Protein AF-A0A315ZDI6-F1 (afdb_monomer)

pLDDT: mean 82.25, std 10.3, range [64.0, 94.12]

Solvent-accessible surface area (backbone atoms only — not comparable to full-atom values): 3976 Å² total; per-r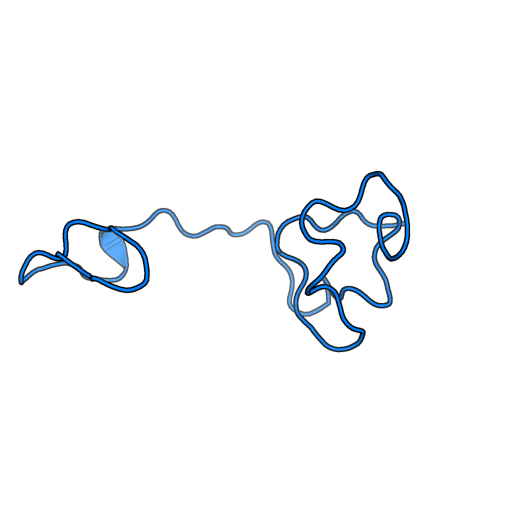esidue (Å²): 97,40,87,88,78,72,41,83,63,58,100,78,74,48,78,86,74,50,87,80,72,80,85,61,52,98,79,27,26,28,72,64,22,68,35,52,97,37,92,80,30,95,48,72,94,75,65,44,69,88,36,79,29,90,82,58,42,78,116

Foldseek 3Di:
DDPVPPDDDDPPPDPVVDDDPPVFDPPQALVQAPCRCHPPQPCNPPHDGPDGRPPGDGD

Structure (mmCIF, N/CA/C/O backbone):
data_AF-A0A315ZDI6-F1
#
_entry.id   AF-A0A315ZDI6-F1
#
loop_
_atom_site.group_PDB
_atom_site.id
_atom_site.type_symbol
_atom_site.label_atom_id
_atom_site.label_alt_id
_atom_site.label_comp_id
_atom_site.label_asym_id
_atom_site.label_entity_id
_atom_site.label_seq_id
_atom_site.pdbx_PDB_ins_code
_atom_site.Cartn_x
_atom_site.Cartn_y
_atom_site.Cartn_z
_atom_site.occupancy
_atom_site.B_iso_or_equiv
_atom_site.auth_seq_id
_atom_site.auth_comp_id
_atom_site.auth_asym_id
_atom_site.auth_atom_id
_atom_site.pdbx_PDB_model_num
ATOM 1 N N . MET A 1 1 ? -21.201 6.593 14.498 1.00 67.94 1 MET A N 1
ATOM 2 C CA . MET A 1 1 ? -20.607 7.114 13.243 1.00 67.94 1 MET A CA 1
ATOM 3 C C . MET A 1 1 ? -19.112 7.266 13.473 1.00 67.94 1 MET A C 1
ATOM 5 O O . MET A 1 1 ? -18.749 7.805 14.508 1.00 67.94 1 MET A O 1
ATOM 9 N N . CYS A 1 2 ? -18.261 6.740 12.592 1.00 71.31 2 CYS A N 1
ATOM 10 C CA . CYS A 1 2 ? -16.811 6.918 12.681 1.00 71.31 2 CYS A CA 1
ATOM 11 C C . CYS A 1 2 ? -16.467 8.305 12.133 1.00 71.31 2 CYS A C 1
ATOM 13 O O . CYS A 1 2 ? -16.784 8.586 10.982 1.00 71.31 2 CYS A O 1
ATOM 15 N N . SER A 1 3 ? -15.831 9.158 12.932 1.00 78.81 3 SER A N 1
ATOM 16 C CA . SER A 1 3 ? -15.443 10.517 12.527 1.00 78.81 3 SER A CA 1
ATOM 17 C C . SER A 1 3 ? -14.301 10.551 11.506 1.00 78.81 3 SER A C 1
ATOM 19 O O . SER A 1 3 ? -14.187 11.516 10.764 1.00 78.81 3 SER A O 1
ATOM 21 N N . VAL A 1 4 ? -13.480 9.498 11.444 1.00 82.88 4 VAL A N 1
ATOM 22 C CA . VAL A 1 4 ? -12.330 9.405 10.529 1.00 82.88 4 VAL A CA 1
ATOM 23 C C . VAL A 1 4 ? -12.772 9.000 9.124 1.00 82.88 4 VAL A C 1
ATOM 25 O O . VAL A 1 4 ? -12.401 9.633 8.145 1.00 82.88 4 VAL A O 1
ATOM 28 N N . ASN A 1 5 ? -13.606 7.960 9.030 1.00 75.38 5 ASN A N 1
ATOM 29 C CA . ASN A 1 5 ? -13.999 7.353 7.753 1.00 75.38 5 ASN A CA 1
ATOM 30 C C . ASN A 1 5 ? -15.444 7.677 7.336 1.00 75.38 5 ASN A C 1
ATOM 32 O O . ASN A 1 5 ? -15.919 7.155 6.335 1.00 75.38 5 ASN A O 1
ATOM 36 N N . ASN A 1 6 ? -16.173 8.484 8.118 1.00 75.00 6 ASN A N 1
ATOM 37 C CA . ASN A 1 6 ? -17.584 8.843 7.897 1.00 75.00 6 ASN A CA 1
ATOM 38 C C . ASN A 1 6 ? -18.535 7.653 7.663 1.00 75.00 6 ASN A C 1
ATOM 40 O O . ASN A 1 6 ? -19.599 7.787 7.063 1.00 75.00 6 ASN A O 1
ATOM 44 N N . VAL A 1 7 ? -18.191 6.478 8.193 1.00 72.81 7 VAL A N 1
ATOM 45 C CA . VAL A 1 7 ? -19.030 5.279 8.111 1.00 72.81 7 VAL A CA 1
ATOM 46 C C . VAL A 1 7 ? -19.958 5.162 9.318 1.00 72.81 7 VAL A C 1
ATOM 48 O O . VAL A 1 7 ? -19.610 5.493 10.461 1.00 72.81 7 VAL A O 1
ATOM 51 N N . LYS A 1 8 ? -21.181 4.682 9.084 1.00 71.25 8 LYS A N 1
ATOM 52 C CA . LYS A 1 8 ? -22.184 4.469 10.131 1.00 71.25 8 LYS A CA 1
ATOM 53 C C . LYS A 1 8 ? -21.836 3.195 10.913 1.00 71.25 8 LYS A C 1
ATOM 55 O O . LYS A 1 8 ? -22.275 2.113 10.558 1.00 71.25 8 LYS A O 1
ATOM 60 N N . VAL A 1 9 ?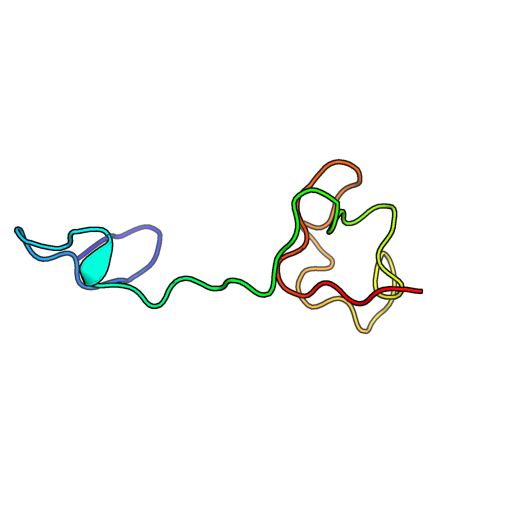 -21.024 3.333 11.963 1.00 69.12 9 VAL A N 1
ATOM 61 C CA . VAL A 1 9 ? -20.662 2.209 12.847 1.00 69.12 9 VAL A CA 1
ATOM 62 C C . VAL A 1 9 ? -21.848 1.868 13.749 1.00 69.12 9 VAL A C 1
ATOM 64 O O . VAL A 1 9 ? -22.261 2.707 14.555 1.00 69.12 9 VAL A O 1
ATOM 67 N N . THR A 1 10 ? -22.414 0.675 13.581 1.00 66.81 10 THR A N 1
ATOM 68 C CA . THR A 1 10 ? -23.424 0.071 14.466 1.00 66.81 10 THR A CA 1
ATOM 69 C C . THR A 1 10 ? -22.773 -1.017 15.329 1.00 66.81 10 THR A C 1
ATOM 71 O O . THR A 1 10 ? -21.723 -1.544 14.974 1.00 66.81 10 THR A O 1
ATOM 74 N N . PHE A 1 11 ? -23.373 -1.356 16.475 1.00 64.12 11 PHE A N 1
ATOM 75 C CA . PHE A 1 11 ? -22.784 -2.266 17.477 1.00 64.12 11 PHE A CA 1
ATOM 76 C C . PHE A 1 11 ? -22.479 -3.687 16.946 1.00 64.12 11 PHE A C 1
ATOM 78 O O . PHE A 1 11 ? -21.651 -4.384 17.517 1.00 64.12 11 PHE A O 1
ATOM 85 N N . ASN A 1 12 ? -23.094 -4.091 15.827 1.00 66.75 12 ASN A N 1
ATOM 86 C CA . ASN A 1 12 ? -23.003 -5.442 15.261 1.00 66.75 12 ASN A CA 1
ATOM 87 C C . ASN A 1 12 ? -22.245 -5.504 13.921 1.00 66.75 12 ASN A C 1
ATOM 89 O O . ASN A 1 12 ? -22.492 -6.412 13.132 1.00 66.75 12 ASN A O 1
ATOM 93 N N . GLN A 1 13 ? -21.359 -4.549 13.618 1.00 69.94 13 GLN A N 1
ATOM 94 C CA . GLN A 1 13 ? -20.534 -4.641 12.406 1.00 69.94 13 GLN A CA 1
ATOM 95 C C . GLN A 1 13 ? -19.441 -5.699 12.580 1.00 69.94 13 GLN A C 1
ATOM 97 O O . GLN A 1 13 ? -18.344 -5.418 13.060 1.00 69.94 13 GLN A O 1
ATOM 102 N N . THR A 1 14 ? -19.773 -6.932 12.211 1.00 76.00 14 THR A N 1
ATOM 103 C CA . THR A 1 14 ? -18.849 -8.068 12.121 1.00 76.00 14 THR A CA 1
ATOM 104 C C . THR A 1 14 ? -18.228 -8.134 10.720 1.00 76.00 14 THR A C 1
ATOM 106 O O . THR A 1 14 ? -18.676 -7.443 9.806 1.00 76.00 14 THR A O 1
ATOM 109 N N . CYS A 1 15 ? -17.204 -8.971 10.511 1.00 70.50 15 CYS A N 1
ATOM 110 C CA . CYS A 1 15 ? -16.575 -9.145 9.192 1.00 70.50 15 CYS A CA 1
ATOM 111 C C . CYS A 1 15 ? -17.574 -9.524 8.083 1.00 70.50 15 CYS A C 1
ATOM 113 O O . CYS A 1 15 ? -17.369 -9.153 6.935 1.00 70.50 15 CYS A O 1
ATOM 115 N N . GLU A 1 16 ? -18.670 -10.203 8.431 1.00 77.00 16 GLU A N 1
ATOM 116 C CA . GLU A 1 16 ? -19.752 -10.580 7.508 1.00 77.00 16 GLU A CA 1
ATOM 117 C C . GLU A 1 16 ? -20.585 -9.381 7.033 1.00 77.00 16 GLU A C 1
ATOM 119 O O . GLU A 1 16 ? -21.318 -9.476 6.056 1.00 77.00 16 GLU A O 1
ATOM 124 N N . SER A 1 17 ? -20.467 -8.232 7.706 1.00 77.56 17 SER A N 1
ATOM 125 C CA . SER A 1 17 ? -21.128 -6.983 7.309 1.00 77.56 17 SER A CA 1
ATOM 126 C C . SER A 1 17 ? -20.430 -6.274 6.139 1.00 77.56 17 SER A C 1
ATOM 128 O O . SER A 1 17 ? -20.890 -5.211 5.722 1.00 77.56 17 SER A O 1
ATOM 130 N N . PHE A 1 18 ? -19.317 -6.817 5.635 1.00 75.94 18 PHE A N 1
ATOM 131 C CA . PHE A 1 18 ? -18.519 -6.234 4.560 1.00 75.94 18 PHE A CA 1
ATOM 132 C C . PHE A 1 18 ? -18.236 -7.270 3.471 1.00 75.94 18 PHE A C 1
ATOM 134 O O . PHE A 1 18 ? -17.878 -8.409 3.761 1.00 75.94 18 PHE A O 1
ATOM 141 N N . 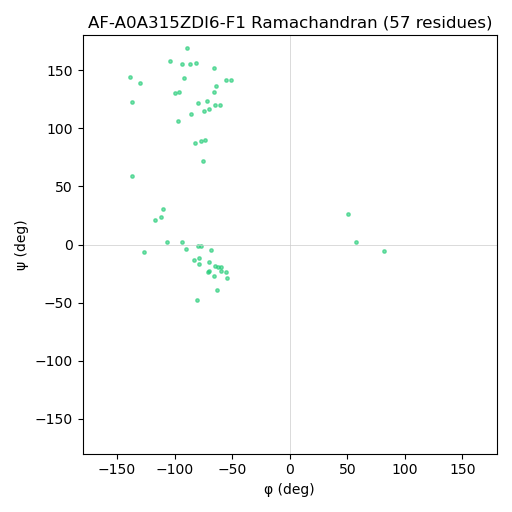ASP A 1 19 ? -18.312 -6.849 2.209 1.00 75.06 19 ASP A N 1
ATOM 142 C CA . ASP A 1 19 ? -17.860 -7.679 1.097 1.00 75.06 19 ASP A CA 1
ATOM 143 C C . ASP A 1 19 ? -16.334 -7.803 1.121 1.00 75.06 19 ASP A C 1
ATOM 145 O O . ASP A 1 19 ? -15.593 -6.826 0.947 1.00 75.06 19 ASP A O 1
ATOM 149 N N . ALA A 1 20 ? -15.852 -9.028 1.314 1.00 68.19 20 ALA A N 1
ATOM 150 C CA . ALA A 1 20 ? -14.438 -9.330 1.204 1.00 68.19 20 ALA A CA 1
ATOM 151 C C . ALA A 1 20 ? -13.974 -9.114 -0.246 1.00 68.19 20 ALA A C 1
ATOM 153 O O . ALA A 1 20 ? -14.442 -9.754 -1.189 1.00 68.19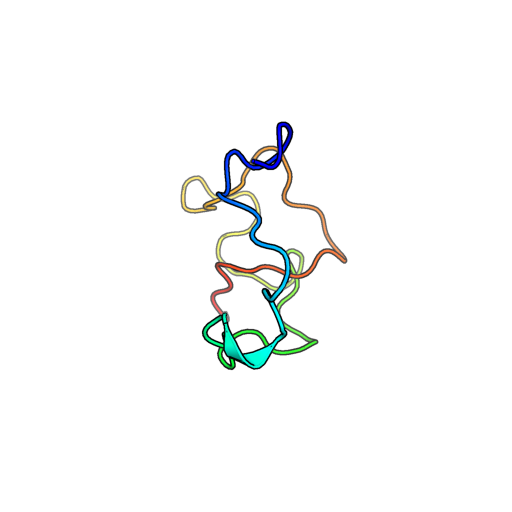 20 ALA A O 1
ATOM 154 N N . ARG A 1 21 ? -13.010 -8.209 -0.438 1.00 67.12 21 ARG A N 1
ATOM 155 C CA . ARG A 1 21 ? -12.371 -7.998 -1.742 1.00 67.12 21 ARG A CA 1
ATOM 156 C C . ARG A 1 21 ? -11.274 -9.036 -1.950 1.00 67.12 21 ARG A C 1
ATOM 158 O O . ARG A 1 21 ? -10.108 -8.782 -1.671 1.00 67.12 21 ARG A O 1
ATOM 165 N N . PHE A 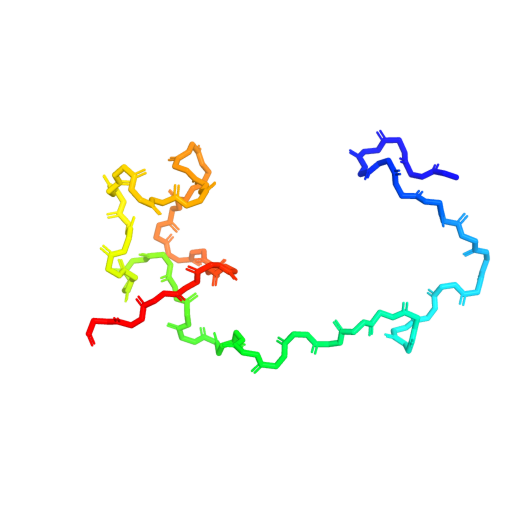1 22 ? -11.653 -10.189 -2.493 1.00 64.00 22 PHE A N 1
ATOM 166 C CA . PHE A 1 22 ? -10.733 -11.293 -2.809 1.00 64.00 22 PHE A CA 1
ATOM 167 C C . PHE A 1 22 ? -9.753 -11.005 -3.959 1.00 64.00 22 PHE A C 1
ATOM 169 O O . PHE A 1 22 ? -8.884 -11.817 -4.244 1.00 64.00 22 PHE A O 1
ATOM 176 N N . VAL A 1 23 ? -9.882 -9.856 -4.627 1.00 65.50 23 VAL A N 1
ATOM 177 C CA . VAL A 1 23 ? -9.080 -9.488 -5.808 1.00 65.50 23 VAL A CA 1
ATOM 178 C C . VAL A 1 23 ? -7.676 -8.987 -5.428 1.00 65.50 23 VAL A C 1
ATOM 180 O O . VAL A 1 23 ? -6.810 -8.856 -6.287 1.00 65.50 23 VAL A O 1
ATOM 183 N N . ILE A 1 24 ? -7.428 -8.709 -4.144 1.00 69.12 24 ILE A N 1
ATOM 184 C CA . ILE A 1 24 ? -6.152 -8.166 -3.671 1.00 69.12 24 ILE A CA 1
ATOM 185 C C . ILE A 1 24 ? -5.295 -9.319 -3.144 1.00 69.12 24 ILE A C 1
ATOM 187 O O . ILE A 1 24 ? -5.556 -9.876 -2.076 1.00 69.12 24 ILE A O 1
ATOM 191 N N . HIS A 1 25 ? -4.267 -9.688 -3.905 1.00 77.06 25 HIS A N 1
ATOM 192 C CA . HIS A 1 25 ? -3.287 -10.683 -3.485 1.00 77.06 25 HIS A CA 1
ATOM 193 C C . HIS A 1 25 ? -2.236 -10.044 -2.576 1.00 77.06 25 HIS A C 1
ATOM 195 O O . HIS A 1 25 ? -1.952 -8.857 -2.675 1.00 77.06 25 HIS A O 1
ATOM 201 N N . LYS A 1 26 ? -1.576 -10.847 -1.729 1.00 81.06 26 LYS A N 1
ATOM 202 C CA . LYS A 1 26 ? -0.453 -10.377 -0.889 1.00 81.06 26 LYS A CA 1
ATOM 203 C C . LYS A 1 26 ? 0.680 -9.721 -1.688 1.00 81.06 26 LYS A C 1
ATOM 205 O O . LYS A 1 26 ? 1.425 -8.930 -1.133 1.00 81.06 26 LYS A O 1
ATOM 210 N N . ASN A 1 27 ? 0.785 -10.056 -2.972 1.00 85.75 27 ASN A N 1
ATOM 211 C CA . ASN A 1 27 ? 1.802 -9.534 -3.877 1.00 85.75 27 ASN A CA 1
ATOM 212 C C . ASN A 1 27 ? 1.320 -8.309 -4.663 1.00 85.75 27 ASN A C 1
ATOM 214 O O . ASN A 1 27 ? 2.053 -7.839 -5.522 1.00 85.75 27 ASN A O 1
ATOM 218 N N . SER A 1 28 ? 0.098 -7.825 -4.432 1.00 89.69 28 SER A N 1
ATOM 219 C CA . SER A 1 28 ? -0.434 -6.612 -5.051 1.00 89.69 28 SER A CA 1
ATOM 220 C C . SER A 1 28 ? 0.192 -5.387 -4.388 1.00 89.69 28 SER A C 1
ATOM 222 O O . SER A 1 28 ? -0.460 -4.713 -3.600 1.00 89.69 28 SER A O 1
ATOM 224 N N . ASP A 1 29 ? 1.467 -5.136 -4.652 1.00 92.12 29 ASP A N 1
ATOM 225 C CA . ASP A 1 29 ? 2.248 -4.053 -4.059 1.00 92.12 29 ASP A CA 1
ATOM 226 C C . ASP A 1 29 ? 2.213 -2.808 -4.952 1.00 92.12 29 ASP A C 1
ATOM 228 O O . ASP A 1 29 ? 2.002 -2.895 -6.164 1.00 92.12 29 ASP A O 1
ATOM 232 N N . CYS A 1 30 ? 2.415 -1.620 -4.387 1.00 92.19 30 CYS A N 1
ATOM 233 C CA . CYS A 1 30 ? 2.587 -0.429 -5.216 1.00 92.19 30 CYS A CA 1
ATOM 234 C C . CYS A 1 30 ? 3.843 -0.529 -6.097 1.00 92.19 30 CYS A C 1
ATOM 236 O O . CYS A 1 30 ? 3.767 -0.186 -7.270 1.00 92.19 30 CYS A O 1
ATOM 238 N N . GLY A 1 31 ? 4.950 -1.071 -5.593 1.00 91.38 31 GLY A N 1
ATOM 239 C CA . GLY A 1 31 ? 6.213 -1.200 -6.322 1.00 91.38 31 GLY A CA 1
ATOM 240 C C . GLY A 1 31 ? 6.164 -2.137 -7.532 1.00 91.38 31 GLY A C 1
ATOM 241 O O . GLY A 1 31 ? 7.002 -2.027 -8.421 1.00 91.38 31 GLY A O 1
ATOM 242 N N . ASN A 1 32 ? 5.172 -3.030 -7.620 1.00 92.06 32 ASN A N 1
ATOM 243 C CA . ASN A 1 32 ? 4.978 -3.921 -8.771 1.00 92.06 32 ASN A CA 1
ATOM 244 C C . ASN A 1 32 ? 3.653 -3.681 -9.520 1.00 92.06 32 ASN A C 1
ATOM 246 O O . ASN A 1 32 ? 3.165 -4.567 -10.227 1.00 92.06 32 ASN A O 1
ATOM 250 N N . CYS A 1 33 ? 3.055 -2.497 -9.359 1.00 92.00 33 CYS A N 1
ATOM 251 C CA . CYS A 1 33 ? 1.819 -2.087 -10.024 1.00 92.00 33 CYS A CA 1
ATOM 252 C C . CYS A 1 33 ? 2.120 -1.193 -11.235 1.00 92.00 33 CYS A C 1
ATOM 254 O O . CYS A 1 33 ? 2.786 -0.170 -11.088 1.00 92.00 33 CYS A O 1
ATOM 256 N N . VAL A 1 34 ? 1.540 -1.481 -12.410 1.00 94.12 34 VAL A N 1
ATOM 257 C CA . VAL A 1 34 ? 1.751 -0.659 -13.634 1.00 94.12 34 VAL A CA 1
ATOM 258 C C . VAL A 1 34 ? 1.328 0.798 -13.484 1.00 94.12 34 VAL A C 1
ATOM 260 O O . VAL A 1 34 ? 1.761 1.661 -14.241 1.00 94.12 34 VAL A O 1
ATOM 263 N N . LYS A 1 35 ? 0.432 1.072 -12.533 1.00 92.88 35 LYS A N 1
ATOM 264 C CA . LYS A 1 35 ? -0.112 2.410 -12.291 1.00 92.88 35 LYS A CA 1
ATOM 265 C C . LYS A 1 35 ? 0.723 3.203 -11.287 1.00 92.88 35 LYS A C 1
ATOM 267 O O . LYS A 1 35 ? 0.358 4.341 -11.008 1.00 92.88 35 LYS A O 1
ATOM 272 N N . HIS A 1 36 ? 1.763 2.621 -10.692 1.00 93.31 36 HIS A N 1
ATOM 273 C CA . HIS A 1 36 ? 2.590 3.321 -9.713 1.00 93.31 36 HIS A CA 1
ATOM 274 C C . HIS A 1 36 ? 3.312 4.503 -10.360 1.00 93.31 36 HIS A C 1
ATOM 276 O O . HIS A 1 36 ? 3.761 4.397 -11.496 1.00 93.31 36 HIS A O 1
ATOM 282 N N . GLU A 1 37 ? 3.320 5.645 -9.668 1.00 91.69 37 GLU A N 1
ATOM 283 C CA . GLU A 1 37 ? 3.835 6.939 -10.159 1.00 91.69 37 GLU A CA 1
ATOM 284 C C . GLU A 1 37 ? 3.185 7.469 -11.455 1.00 91.69 37 GLU A C 1
ATOM 286 O O . GLU A 1 37 ? 3.525 8.551 -11.930 1.00 91.69 37 GLU A O 1
ATOM 291 N N . GLN A 1 38 ? 2.194 6.763 -12.007 1.00 92.62 38 GLN A N 1
ATOM 292 C CA . GLN A 1 38 ? 1.436 7.201 -13.172 1.00 92.62 38 GLN A CA 1
ATOM 2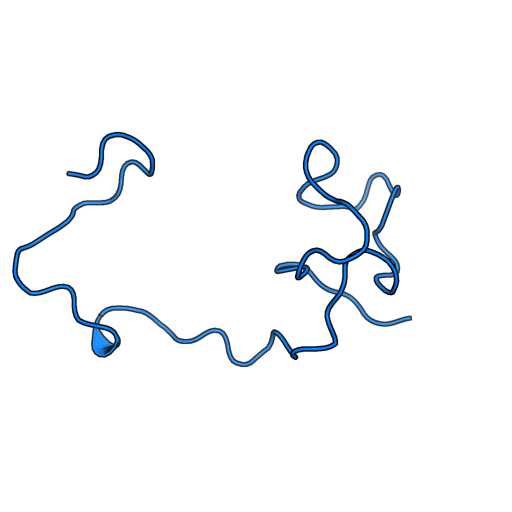93 C C . GLN A 1 38 ? 0.259 8.085 -12.762 1.00 92.62 38 GLN A C 1
ATOM 295 O O . GLN A 1 38 ? -0.333 7.934 -11.691 1.00 92.62 38 GLN A O 1
ATOM 300 N N . THR A 1 39 ? -0.185 8.937 -13.685 1.00 92.06 39 THR A N 1
ATOM 301 C CA . THR A 1 39 ? -1.413 9.736 -13.518 1.00 92.06 39 THR A CA 1
ATOM 302 C C . THR A 1 39 ? -2.670 8.872 -13.379 1.00 92.06 39 THR A C 1
ATOM 304 O O . THR A 1 39 ? -3.676 9.328 -12.844 1.00 92.06 39 THR A O 1
ATOM 307 N N . SER A 1 40 ? -2.609 7.608 -13.814 1.00 91.62 40 SER A N 1
ATOM 308 C CA . SER A 1 40 ? -3.666 6.610 -13.636 1.00 91.62 40 SER A CA 1
ATOM 309 C C . SER A 1 40 ? -3.704 5.966 -12.242 1.00 91.62 40 SER A C 1
ATOM 311 O O . SER A 1 40 ? -4.542 5.092 -12.005 1.00 91.62 40 SER A O 1
ATOM 313 N N . CYS A 1 41 ? -2.792 6.320 -11.329 1.00 92.62 41 CYS A N 1
ATOM 314 C CA . CYS A 1 41 ? -2.835 5.844 -9.948 1.00 92.62 41 CYS A CA 1
ATOM 315 C C . CYS A 1 41 ? -4.078 6.394 -9.235 1.00 92.62 41 CYS A C 1
ATOM 317 O O . CYS A 1 41 ? -4.329 7.595 -9.259 1.00 92.62 41 CYS A O 1
ATOM 319 N N . ALA A 1 42 ? -4.838 5.536 -8.549 1.00 93.50 42 ALA A N 1
ATOM 320 C CA . ALA A 1 42 ? -6.003 5.980 -7.779 1.00 93.50 42 ALA A CA 1
ATOM 321 C C . ALA A 1 42 ? -5.619 6.782 -6.519 1.00 93.50 42 ALA A C 1
ATOM 323 O O . ALA A 1 42 ? -6.424 7.562 -6.013 1.00 93.50 42 ALA A O 1
ATOM 324 N N . HIS A 1 43 ? -4.396 6.589 -6.011 1.00 92.19 43 HIS A N 1
ATOM 325 C CA . HIS A 1 43 ? -3.922 7.157 -4.747 1.00 92.19 43 HIS A CA 1
ATOM 326 C C . HIS A 1 43 ? -2.485 7.705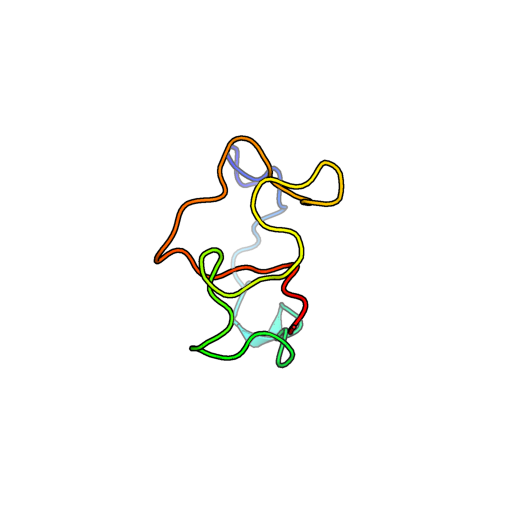 -4.860 1.00 92.19 43 HIS A C 1
ATOM 328 O O . HIS A 1 43 ? -1.595 7.253 -4.141 1.0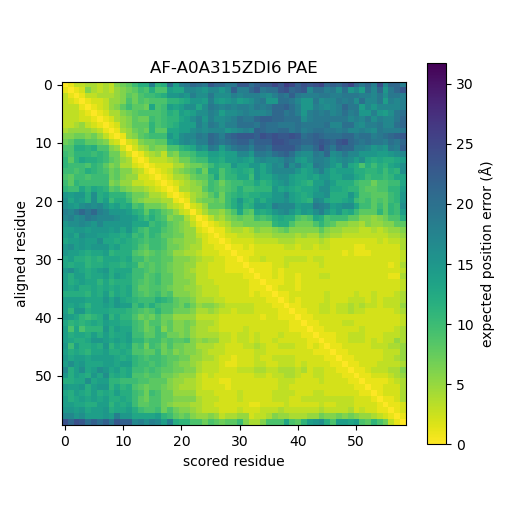0 92.19 43 HIS A O 1
ATOM 334 N N . PRO A 1 44 ? -2.224 8.675 -5.756 1.00 91.19 44 PRO A N 1
ATOM 335 C CA . PRO A 1 44 ? -0.864 9.100 -6.096 1.00 91.19 44 PRO A CA 1
ATOM 336 C C . PRO A 1 44 ? -0.115 9.771 -4.936 1.00 91.19 44 PRO A C 1
ATOM 338 O O . PRO A 1 44 ? 1.104 9.708 -4.884 1.00 91.19 44 PRO A O 1
ATOM 341 N N . SER A 1 45 ? -0.821 10.395 -3.988 1.00 92.31 45 SER A N 1
ATOM 342 C CA . SER A 1 45 ? -0.212 11.076 -2.837 1.00 92.31 45 SER A CA 1
ATOM 343 C C . SER A 1 45 ? 0.143 10.151 -1.671 1.00 92.31 45 SER A C 1
ATOM 345 O O . SER A 1 45 ? 0.845 10.575 -0.756 1.00 92.31 45 SER A O 1
ATOM 347 N N . THR A 1 46 ? -0.359 8.914 -1.667 1.00 91.19 46 THR A N 1
ATOM 348 C CA . THR A 1 46 ? -0.162 7.956 -0.567 1.00 91.19 46 THR A CA 1
ATOM 349 C C . THR A 1 46 ? 0.407 6.619 -1.030 1.00 91.19 46 THR A C 1
ATOM 351 O O . THR A 1 46 ? 0.685 5.772 -0.190 1.00 91.19 46 THR A O 1
ATOM 354 N N . ALA A 1 47 ? 0.552 6.390 -2.337 1.00 91.94 47 ALA A N 1
ATOM 355 C CA . ALA A 1 47 ? 1.151 5.174 -2.872 1.00 91.94 47 ALA A CA 1
ATOM 356 C C . ALA A 1 47 ? 2.663 5.169 -2.613 1.00 91.94 47 ALA A C 1
ATOM 358 O O . ALA A 1 47 ? 3.371 6.074 -3.043 1.00 91.94 47 ALA A O 1
ATOM 359 N N . VAL A 1 48 ? 3.152 4.134 -1.935 1.00 93.31 48 VAL A N 1
ATOM 360 C CA . VAL A 1 48 ? 4.573 3.935 -1.614 1.00 93.31 48 VAL A CA 1
ATOM 361 C C . VAL A 1 48 ? 4.895 2.461 -1.815 1.00 93.31 48 VAL A C 1
ATOM 363 O O . VAL A 1 48 ? 4.047 1.608 -1.550 1.00 93.31 48 VAL A O 1
ATOM 366 N N . GLU A 1 49 ? 6.097 2.157 -2.290 1.00 91.50 49 GLU A N 1
ATOM 367 C CA . GLU A 1 49 ? 6.614 0.790 -2.371 1.00 91.50 49 GLU A CA 1
ATOM 368 C C . GLU A 1 49 ? 6.488 0.047 -1.026 1.00 91.50 49 GLU A C 1
ATOM 370 O O . GLU A 1 49 ? 6.647 0.637 0.047 1.00 91.50 49 GLU A O 1
ATOM 375 N N . GLY A 1 50 ? 6.159 -1.246 -1.071 1.00 88.69 50 GLY A N 1
ATOM 376 C CA . GLY A 1 50 ? 5.905 -2.061 0.122 1.00 88.69 50 GLY A CA 1
ATOM 377 C C . GLY A 1 50 ? 4.486 -1.917 0.691 1.00 88.69 50 GLY A C 1
ATOM 378 O O . GLY A 1 50 ? 4.128 -2.613 1.646 1.00 88.69 50 GLY A O 1
ATOM 379 N N . MET A 1 51 ? 3.670 -1.013 0.136 1.00 90.25 51 MET A N 1
ATOM 380 C CA . MET A 1 51 ? 2.276 -0.823 0.523 1.00 90.25 51 MET A CA 1
ATOM 381 C C . MET A 1 51 ? 1.333 -1.598 -0.404 1.00 90.25 51 MET A C 1
ATOM 383 O O . MET A 1 51 ? 1.383 -1.475 -1.630 1.00 90.25 51 MET A O 1
ATOM 387 N N . LEU A 1 52 ? 0.400 -2.340 0.200 1.00 90.69 52 LEU A N 1
ATOM 388 C CA . LEU A 1 52 ? -0.614 -3.098 -0.527 1.00 90.69 52 LEU A CA 1
ATOM 389 C C . LEU A 1 52 ? -1.494 -2.161 -1.376 1.00 90.69 52 LEU A C 1
ATOM 391 O O . LEU A 1 52 ? -2.183 -1.278 -0.862 1.00 90.69 52 LEU A O 1
ATOM 395 N N . CYS A 1 53 ? -1.501 -2.378 -2.685 1.00 90.19 53 CYS A N 1
ATOM 396 C CA . CYS A 1 53 ? -2.265 -1.615 -3.654 1.00 90.19 53 CYS A CA 1
ATOM 397 C C . CYS A 1 53 ? -3.689 -2.179 -3.780 1.00 90.19 53 CYS A C 1
ATOM 399 O O . CYS A 1 53 ? -3.918 -3.269 -4.299 1.00 90.19 53 CYS A O 1
ATOM 401 N N . THR A 1 54 ? -4.684 -1.411 -3.340 1.00 88.38 54 THR A N 1
ATOM 402 C CA . THR A 1 54 ? -6.105 -1.803 -3.419 1.00 88.38 54 THR A CA 1
ATOM 403 C C . THR A 1 54 ? -6.712 -1.616 -4.812 1.00 88.38 54 THR A C 1
ATOM 405 O O . THR A 1 54 ? -7.757 -2.190 -5.117 1.00 88.38 54 THR A O 1
ATOM 408 N N . SER A 1 55 ? -6.052 -0.832 -5.664 1.00 89.25 55 SER A N 1
ATOM 409 C CA . SER A 1 55 ? -6.393 -0.579 -7.068 1.00 89.25 55 SER A CA 1
ATOM 410 C C . SER A 1 55 ? -5.381 -1.224 -8.025 1.00 89.25 55 SER A C 1
ATOM 412 O O . SER A 1 55 ? -5.102 -0.676 -9.100 1.00 89.25 55 SER A O 1
ATOM 414 N N . TYR A 1 56 ? -4.793 -2.342 -7.590 1.00 89.38 56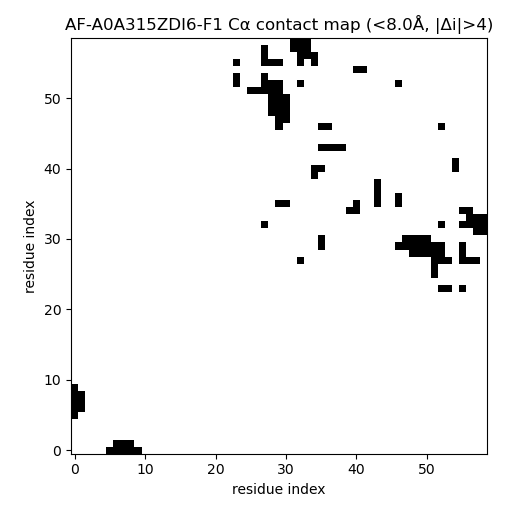 TYR A N 1
ATOM 415 C CA . TYR A 1 56 ? -3.692 -3.021 -8.260 1.00 89.38 56 TYR A CA 1
ATOM 416 C C . TYR A 1 56 ? -4.014 -3.373 -9.710 1.00 89.38 56 TYR A C 1
ATOM 418 O O . TYR A 1 56 ? -5.127 -3.777 -10.048 1.00 89.38 56 TYR A O 1
ATOM 426 N N . ALA A 1 57 ? -3.009 -3.228 -10.563 1.00 88.81 57 ALA A N 1
ATOM 427 C CA . ALA A 1 57 ? -3.008 -3.758 -11.910 1.00 88.81 57 ALA A CA 1
ATOM 428 C C . ALA A 1 57 ? -1.629 -4.365 -12.161 1.00 88.81 57 ALA A C 1
ATOM 430 O O . ALA A 1 57 ? -0.613 -3.683 -12.004 1.00 88.81 57 ALA A O 1
ATOM 431 N N . ALA A 1 58 ? -1.627 -5.652 -12.500 1.00 82.69 58 ALA A N 1
ATOM 432 C CA . ALA A 1 58 ? -0.414 -6.363 -12.864 1.00 82.69 58 ALA A CA 1
ATOM 433 C C . ALA A 1 58 ? 0.165 -5.802 -14.168 1.00 82.69 58 ALA A C 1
ATOM 435 O O . ALA A 1 58 ? -0.574 -5.265 -14.999 1.00 82.69 58 ALA A O 1
ATOM 436 N N . VAL A 1 59 ? 1.486 -5.932 -14.291 1.00 64.69 59 VAL A N 1
ATOM 437 C CA . VAL A 1 59 ? 2.239 -5.711 -15.533 1.00 64.69 59 VAL A CA 1
ATOM 438 C C . VAL A 1 59 ? 1.963 -6.835 -16.516 1.00 64.69 59 VAL A C 1
ATOM 440 O O . VAL A 1 59 ? 1.928 -8.000 -16.060 1.00 64.69 59 VAL A O 1
#

Sequence (59 aa):
MCSVNNVKVTFNQTCESFDARFVIHKNSDCGNCVKHEQTSCAHPSTAVEGMLCTSYAAV

Secondary structure (DSSP, 8-state):
--TTT-----TT--GGGS---TT--TT-BSTT-TTTTSTT-S-TTT--TTSB-TT----

Mean predicted aligned error: 8.62 Å

Radius of gyration: 14.53 Å; Cα contacts (8 Å, |Δi|>4): 64; chains: 1; bounding box: 30×22×33 Å

Organism: Sediminitomix flava (NCBI:txid379075)